Protein AF-A0A929D3B5-F1 (afdb_monomer_lite)

Secondary structure (DSSP, 8-state):
-HHHHHHHHHHHHHHHHS--BTTTBSHHHHHHHHHHHHHTTT--EEEEEEEEEEEEEEGGGTEEEEEEEEEEEEEETTEEE--SSSTT---GGG--GGG-EEEEEEE-

Sequence (108 aa):
MGNSKIQVDEIAERLRREPYLPLSNDCLIKSVRLVRKCRKSDIDAKVVLCLGLASAKMPLLARRVTIPVIHAWGEVEGERIEVSRPLGSQGMLGVVPVDIRPIVTIRL

pLDDT: mean 90.61, std 7.29, range [53.12, 97.88]

Foldseek 3Di:
DVVLVVVLVVLLVVLQPDDQDPPQNAQQVSQVVSQVVCVVVVWDKWKKWAFWWWFFQDPVVNDTDIDTDIHMFMQTPNDTRGRRHPQPDADHRRTGRVRTGGPDMDID

Radius of gyration: 14.36 Å; chains: 1; bounding box: 31×28×41 Å

Structure (mmCIF, N/CA/C/O backbone):
data_AF-A0A929D3B5-F1
#
_entry.id   AF-A0A929D3B5-F1
#
loop_
_atom_site.group_PDB
_atom_site.id
_atom_site.type_symbol
_atom_site.label_atom_id
_atom_site.label_alt_id
_atom_site.label_comp_id
_atom_site.label_asym_id
_atom_site.label_entity_id
_atom_site.label_seq_id
_atom_site.pdbx_PDB_ins_code
_atom_site.Cartn_x
_atom_site.Cartn_y
_atom_site.Cartn_z
_atom_site.occupancy
_atom_site.B_iso_or_equiv
_atom_site.auth_seq_id
_atom_site.auth_comp_id
_atom_site.auth_asym_id
_atom_site.auth_atom_id
_atom_site.pdbx_PDB_model_num
ATOM 1 N N . MET A 1 1 ? -15.025 16.025 11.475 1.00 53.12 1 MET A N 1
ATOM 2 C CA . MET A 1 1 ? -14.506 15.498 10.193 1.00 53.12 1 MET A CA 1
ATOM 3 C C . MET A 1 1 ? -13.115 16.030 9.819 1.00 53.12 1 MET A C 1
ATOM 5 O O . MET A 1 1 ? -12.373 15.290 9.204 1.00 53.12 1 MET A O 1
ATOM 9 N N . GLY A 1 2 ? -12.691 17.247 10.209 1.00 61.19 2 GLY A N 1
ATOM 10 C CA . GLY A 1 2 ? -11.335 17.740 9.877 1.00 61.19 2 GLY A CA 1
ATOM 11 C C . GLY A 1 2 ? -10.167 17.081 10.636 1.00 61.19 2 GLY A C 1
ATOM 12 O O . GLY A 1 2 ? -9.074 16.972 10.096 1.00 61.19 2 GLY A O 1
ATOM 13 N N . ASN A 1 3 ? -10.394 16.604 11.865 1.00 70.25 3 ASN A N 1
ATOM 14 C CA . ASN A 1 3 ? -9.323 16.080 12.723 1.00 70.25 3 ASN A CA 1
ATOM 15 C C . ASN A 1 3 ? -8.933 14.621 12.395 1.00 70.25 3 ASN A C 1
ATOM 17 O O . ASN A 1 3 ? -7.774 14.246 12.536 1.00 70.25 3 ASN A O 1
ATOM 21 N N . SER A 1 4 ? -9.887 13.807 11.919 1.00 77.25 4 SER A N 1
ATOM 22 C CA . SER A 1 4 ? -9.646 12.404 11.546 1.00 77.25 4 SER A CA 1
ATOM 23 C C . SER A 1 4 ? -8.760 12.296 10.307 1.00 77.25 4 SER A C 1
AT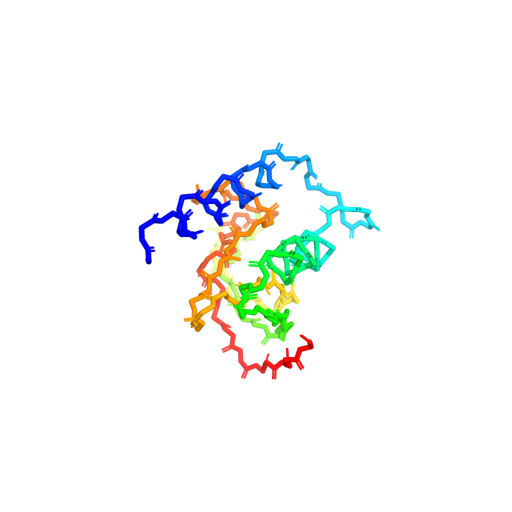OM 25 O O . SER A 1 4 ? -7.823 11.506 10.294 1.00 77.25 4 SER A O 1
ATOM 27 N N . LYS A 1 5 ? -8.987 13.141 9.294 1.00 83.06 5 LYS A N 1
ATOM 28 C CA . LYS A 1 5 ? -8.187 13.141 8.062 1.00 83.06 5 LYS A CA 1
ATOM 29 C C . LYS A 1 5 ? -6.718 13.491 8.310 1.00 83.06 5 LYS A C 1
ATOM 31 O O . LYS A 1 5 ? -5.842 12.767 7.852 1.00 83.06 5 LYS A O 1
ATOM 36 N N . ILE A 1 6 ? -6.454 14.538 9.099 1.00 84.75 6 ILE A N 1
ATOM 37 C CA . ILE A 1 6 ? -5.086 14.928 9.486 1.00 84.75 6 ILE A CA 1
ATOM 38 C C . ILE A 1 6 ? -4.388 13.761 10.192 1.00 84.75 6 ILE A C 1
ATOM 40 O O . ILE A 1 6 ? -3.265 13.400 9.848 1.00 84.75 6 ILE A O 1
ATOM 44 N N . GLN A 1 7 ? -5.089 13.107 11.120 1.00 90.75 7 GLN A N 1
ATOM 45 C CA . GLN A 1 7 ? -4.558 11.952 11.833 1.00 90.75 7 GLN A CA 1
ATOM 46 C C . GLN A 1 7 ? -4.248 10.768 10.898 1.00 90.75 7 GLN A C 1
ATOM 48 O O . GLN A 1 7 ? -3.195 10.138 11.031 1.00 90.75 7 GLN A O 1
ATOM 53 N N . VAL A 1 8 ? -5.135 10.450 9.948 1.00 94.06 8 VAL A N 1
ATOM 54 C CA . VAL A 1 8 ? -4.914 9.377 8.960 1.00 94.06 8 VAL A CA 1
ATOM 55 C C . VAL A 1 8 ? -3.703 9.691 8.085 1.00 94.06 8 VAL A C 1
ATOM 57 O O . VAL A 1 8 ? -2.847 8.819 7.908 1.00 94.06 8 VAL A O 1
ATOM 60 N N . ASP A 1 9 ? -3.589 10.926 7.597 1.00 94.00 9 ASP A N 1
ATOM 61 C CA . ASP A 1 9 ? -2.477 11.370 6.755 1.00 94.00 9 ASP A CA 1
ATOM 62 C C . ASP A 1 9 ? -1.137 11.296 7.497 1.00 94.00 9 ASP A C 1
ATOM 64 O O . ASP A 1 9 ? -0.155 10.791 6.946 1.00 94.00 9 ASP A O 1
ATOM 68 N N . GLU A 1 10 ? -1.091 11.699 8.768 1.00 94.75 10 GLU A N 1
ATOM 69 C CA . GLU A 1 10 ? 0.104 11.580 9.611 1.00 94.75 10 GLU A CA 1
ATOM 70 C C . GLU A 1 10 ? 0.519 10.120 9.833 1.00 94.75 10 GLU A C 1
ATOM 72 O O . GLU A 1 10 ? 1.703 9.768 9.723 1.00 94.75 10 GLU A O 1
ATOM 77 N N . ILE A 1 11 ? -0.446 9.241 10.129 1.00 94.88 11 ILE A N 1
ATOM 78 C CA . ILE A 1 11 ? -0.182 7.808 10.296 1.00 94.88 11 ILE A CA 1
ATOM 79 C C . ILE A 1 11 ? 0.342 7.217 8.985 1.00 94.88 11 ILE A C 1
ATOM 81 O O . ILE A 1 11 ? 1.329 6.468 9.002 1.00 94.88 11 ILE A O 1
ATOM 85 N N . ALA A 1 12 ? -0.311 7.538 7.869 1.00 95.81 12 ALA A N 1
ATOM 86 C CA . ALA A 1 12 ? 0.043 7.044 6.549 1.00 95.81 12 ALA A CA 1
ATOM 87 C C . ALA A 1 12 ? 1.446 7.507 6.154 1.00 95.81 12 ALA A C 1
ATOM 89 O O . ALA A 1 12 ? 2.288 6.684 5.795 1.00 95.81 12 ALA A O 1
ATOM 90 N N . GLU A 1 13 ? 1.735 8.797 6.295 1.00 95.88 13 GLU A N 1
ATOM 91 C CA . GLU A 1 13 ? 3.024 9.383 5.940 1.00 95.88 13 GLU A CA 1
ATOM 92 C C . GLU A 1 13 ? 4.167 8.809 6.782 1.00 95.88 13 GLU A C 1
ATOM 94 O O . GLU A 1 13 ? 5.223 8.453 6.249 1.00 95.88 13 GLU A O 1
ATOM 99 N N . ARG A 1 14 ? 3.938 8.605 8.084 1.00 95.44 14 ARG A N 1
ATOM 100 C CA . ARG A 1 14 ? 4.909 7.919 8.941 1.00 95.44 14 ARG A CA 1
ATOM 101 C C . ARG A 1 14 ? 5.212 6.510 8.431 1.00 95.44 14 ARG A C 1
ATOM 103 O O . ARG A 1 14 ? 6.382 6.147 8.361 1.00 95.44 14 ARG A O 1
ATOM 110 N N . LEU A 1 15 ? 4.193 5.732 8.055 1.00 95.69 15 LEU A N 1
ATOM 111 C CA . LEU A 1 15 ? 4.368 4.369 7.529 1.00 95.69 15 LEU A CA 1
ATOM 112 C C . LEU A 1 15 ? 5.071 4.348 6.160 1.00 95.69 15 LEU A C 1
ATOM 114 O O . LEU A 1 15 ? 5.887 3.456 5.906 1.00 95.69 15 LEU A O 1
ATOM 118 N N . ARG A 1 16 ? 4.813 5.335 5.293 1.00 95.06 16 ARG A N 1
ATOM 119 C CA . ARG A 1 16 ? 5.474 5.457 3.980 1.00 95.06 16 ARG A CA 1
ATOM 120 C C . ARG A 1 16 ? 6.981 5.639 4.095 1.00 95.06 16 ARG A C 1
ATOM 122 O O . ARG A 1 16 ? 7.713 5.075 3.286 1.00 95.06 16 ARG A O 1
ATOM 129 N N . ARG A 1 17 ? 7.434 6.406 5.091 1.00 94.62 17 ARG A N 1
ATOM 130 C CA . ARG A 1 17 ? 8.860 6.689 5.334 1.00 94.62 17 ARG A CA 1
ATOM 131 C C . ARG A 1 17 ? 9.626 5.504 5.905 1.00 94.62 17 ARG A C 1
ATOM 133 O O . ARG A 1 17 ? 10.851 5.480 5.834 1.00 94.62 17 ARG A O 1
ATOM 140 N N . GLU A 1 18 ? 8.932 4.522 6.471 1.00 93.44 18 GLU A N 1
ATOM 141 C CA . GLU A 1 18 ? 9.593 3.318 6.957 1.00 93.44 18 GLU A CA 1
ATOM 142 C C . GLU A 1 18 ? 10.178 2.503 5.785 1.00 93.44 18 GLU A C 1
ATOM 144 O O . GLU A 1 18 ? 9.552 2.426 4.721 1.00 93.44 18 GLU A O 1
ATOM 149 N N . PRO A 1 19 ? 11.329 1.830 5.958 1.00 89.75 19 PRO A N 1
ATOM 150 C CA . PRO A 1 19 ? 11.922 1.004 4.911 1.00 89.75 19 PRO A CA 1
ATOM 151 C C . PRO A 1 19 ? 10.956 -0.070 4.407 1.00 89.75 19 PRO A C 1
ATOM 153 O O . PRO A 1 19 ? 10.260 -0.704 5.200 1.00 89.75 19 PRO A O 1
ATOM 156 N N . TYR A 1 20 ? 10.924 -0.292 3.094 1.00 86.50 20 TYR A N 1
ATOM 157 C CA . TYR A 1 20 ? 10.162 -1.393 2.511 1.00 86.50 20 TYR A CA 1
ATOM 158 C C . TYR A 1 20 ? 10.988 -2.679 2.573 1.00 86.50 20 TYR A C 1
ATOM 160 O O . TYR A 1 20 ? 12.009 -2.782 1.891 1.00 86.50 20 TYR A O 1
ATOM 168 N N . LEU A 1 21 ? 10.533 -3.658 3.355 1.00 85.94 21 LEU A N 1
ATOM 169 C CA . LEU A 1 21 ? 11.196 -4.953 3.518 1.00 85.94 21 LEU A CA 1
ATOM 170 C C . LEU A 1 21 ? 10.226 -6.069 3.104 1.00 85.94 21 LEU A C 1
ATOM 172 O O . LEU A 1 21 ? 9.201 -6.213 3.768 1.00 85.94 21 LEU A O 1
ATOM 176 N N . PRO A 1 22 ? 10.521 -6.871 2.059 1.00 79.06 22 PRO A N 1
ATOM 177 C CA . PRO A 1 22 ? 9.566 -7.825 1.482 1.00 79.06 22 PRO A CA 1
ATOM 178 C C . PRO A 1 22 ? 8.949 -8.849 2.444 1.00 79.06 22 PRO A C 1
ATOM 180 O O . PRO A 1 22 ? 7.905 -9.392 2.125 1.00 79.06 22 PRO A O 1
ATOM 183 N N . LEU A 1 23 ? 9.589 -9.132 3.584 1.00 79.44 23 LEU A N 1
ATOM 184 C CA . LEU A 1 23 ? 9.143 -10.159 4.535 1.00 79.44 23 LEU A CA 1
ATOM 185 C C . LEU A 1 23 ? 8.706 -9.609 5.899 1.00 79.44 23 LEU A C 1
ATOM 187 O O . LEU A 1 23 ? 8.122 -10.338 6.693 1.00 79.44 23 LEU A O 1
ATOM 191 N N . SER A 1 24 ? 9.018 -8.350 6.210 1.00 83.69 24 SER A N 1
ATOM 192 C CA . SER A 1 24 ? 8.827 -7.795 7.559 1.00 83.69 24 SER A CA 1
ATOM 193 C C . SER A 1 24 ? 8.221 -6.394 7.583 1.00 83.69 24 SER A C 1
ATOM 195 O O . SER A 1 24 ? 7.760 -5.950 8.634 1.00 83.69 24 SER A O 1
ATOM 197 N N . ASN A 1 25 ? 8.189 -5.692 6.447 1.00 88.44 25 ASN A N 1
ATOM 198 C CA . ASN A 1 25 ? 7.593 -4.364 6.332 1.00 88.44 25 ASN A CA 1
ATOM 199 C C . ASN A 1 25 ? 7.161 -4.079 4.885 1.00 88.44 25 ASN A C 1
ATOM 201 O O . ASN A 1 25 ? 7.620 -3.124 4.249 1.00 88.44 25 ASN A O 1
ATOM 205 N N . ASP A 1 26 ? 6.328 -4.965 4.350 1.00 91.06 26 ASP A N 1
ATOM 206 C CA . ASP A 1 26 ? 5.809 -4.899 2.988 1.00 91.06 26 ASP A CA 1
ATOM 207 C C . ASP A 1 26 ? 4.493 -4.098 2.901 1.00 91.06 26 ASP A C 1
ATOM 209 O O . ASP A 1 26 ? 4.055 -3.449 3.859 1.00 91.06 26 ASP A O 1
ATOM 213 N N . CYS A 1 27 ? 3.855 -4.117 1.727 1.00 92.88 27 CYS A N 1
ATOM 214 C CA . CYS A 1 27 ? 2.581 -3.435 1.501 1.00 92.88 27 CYS A CA 1
ATOM 215 C C . CYS A 1 27 ? 1.445 -3.956 2.401 1.00 92.88 27 CYS A C 1
ATOM 217 O O . CYS A 1 27 ? 0.643 -3.153 2.884 1.00 92.88 27 CYS A O 1
ATOM 219 N N . LEU A 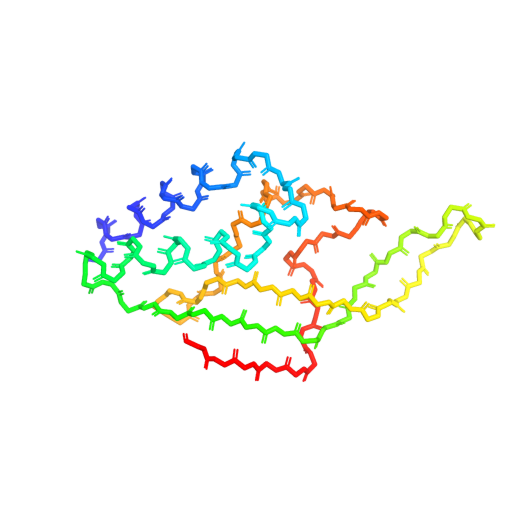1 28 ? 1.396 -5.259 2.689 1.00 95.00 28 LEU A N 1
ATOM 220 C CA . LEU A 1 28 ? 0.353 -5.871 3.510 1.00 95.00 28 LEU A CA 1
ATOM 221 C C . LEU A 1 28 ? 0.540 -5.523 4.985 1.00 95.00 28 LEU A C 1
ATOM 223 O O . LEU A 1 28 ? -0.381 -5.007 5.619 1.00 95.00 28 LEU A O 1
ATOM 227 N N . ILE A 1 29 ? 1.740 -5.741 5.522 1.00 95.69 29 ILE A N 1
ATOM 228 C CA . ILE A 1 29 ? 2.072 -5.477 6.926 1.00 95.69 29 ILE A CA 1
ATOM 229 C C . ILE A 1 29 ? 1.835 -4.003 7.256 1.00 95.69 29 ILE A C 1
ATOM 231 O O . ILE A 1 29 ? 1.210 -3.681 8.274 1.00 95.69 29 ILE A O 1
ATOM 235 N N . LYS A 1 30 ? 2.285 -3.090 6.389 1.00 96.81 30 LYS A N 1
ATOM 236 C CA . LYS A 1 30 ? 2.057 -1.655 6.588 1.00 96.81 30 LYS A CA 1
ATOM 237 C C . LYS A 1 30 ? 0.572 -1.292 6.521 1.00 96.81 30 LYS A C 1
ATOM 239 O O . LYS A 1 30 ? 0.117 -0.514 7.358 1.00 96.81 30 LYS A O 1
ATOM 244 N N . SER A 1 31 ? -0.196 -1.889 5.611 1.00 96.88 31 SER A N 1
ATOM 245 C CA . SER A 1 31 ? -1.648 -1.662 5.513 1.00 96.88 31 SER A CA 1
ATOM 246 C C . SER A 1 31 ? -2.396 -2.162 6.748 1.00 96.88 31 SER A C 1
ATOM 248 O O . SER A 1 31 ? -3.230 -1.446 7.300 1.00 96.88 31 SER A O 1
ATOM 250 N N . VAL A 1 32 ? -2.031 -3.337 7.269 1.00 97.50 32 VAL A N 1
ATOM 251 C CA . VAL A 1 32 ? -2.558 -3.854 8.542 1.00 97.50 32 VAL A CA 1
ATOM 252 C C . VAL A 1 32 ? -2.242 -2.893 9.691 1.00 97.50 32 VAL A C 1
ATOM 254 O O . VAL A 1 32 ? -3.097 -2.638 10.540 1.00 97.50 32 VAL A O 1
ATOM 257 N N . ARG A 1 33 ? -1.030 -2.323 9.733 1.00 97.25 33 ARG A N 1
ATOM 258 C CA . ARG A 1 33 ? -0.642 -1.342 10.761 1.00 97.25 33 ARG A CA 1
ATOM 259 C C . ARG A 1 33 ? -1.413 -0.029 10.644 1.00 97.25 33 ARG A C 1
ATOM 261 O O . ARG A 1 33 ? -1.766 0.518 11.688 1.00 97.25 33 ARG A O 1
ATOM 268 N N . LEU A 1 34 ? -1.682 0.456 9.430 1.00 97.56 34 LEU A N 1
ATOM 269 C CA . LEU A 1 34 ? -2.549 1.615 9.200 1.00 97.56 34 LEU A CA 1
ATOM 270 C C . LEU A 1 34 ? -3.950 1.337 9.755 1.00 97.56 34 LEU A C 1
ATOM 272 O O . LEU A 1 34 ? -4.389 2.027 10.670 1.00 97.56 34 LEU A O 1
ATOM 276 N N . VAL A 1 35 ? -4.596 0.267 9.284 1.00 97.50 35 VAL A N 1
ATOM 277 C CA . VAL A 1 35 ? -5.971 -0.095 9.666 1.00 97.50 35 VAL A CA 1
ATOM 278 C C . VAL A 1 35 ? -6.099 -0.301 11.174 1.00 97.50 35 VAL A C 1
ATOM 280 O O . VAL A 1 35 ? -7.031 0.210 11.788 1.00 97.50 35 VAL A O 1
ATOM 283 N N . ARG A 1 36 ? -5.135 -0.977 11.812 1.00 97.25 36 ARG A N 1
ATOM 284 C CA . ARG A 1 36 ? -5.122 -1.143 13.276 1.00 97.25 36 ARG A CA 1
ATOM 285 C C . ARG A 1 36 ? -5.034 0.186 14.024 1.00 97.25 36 ARG A C 1
ATOM 287 O O . ARG A 1 36 ? -5.612 0.294 15.099 1.00 97.25 36 ARG A O 1
ATOM 294 N N . LYS A 1 37 ? -4.289 1.169 13.513 1.00 96.62 37 LYS A N 1
ATOM 295 C CA . LYS A 1 37 ? -4.190 2.494 14.142 1.00 96.62 37 LYS A CA 1
ATOM 296 C C . LYS A 1 37 ? -5.465 3.310 13.925 1.00 96.62 37 LYS A C 1
ATOM 298 O O . LYS A 1 37 ? -5.946 3.882 14.890 1.00 96.62 37 LYS A O 1
ATOM 303 N N . CYS A 1 38 ? -6.042 3.284 12.723 1.00 95.75 38 CYS A N 1
ATOM 304 C CA . CYS A 1 38 ? -7.319 3.939 12.421 1.00 95.75 38 CYS A CA 1
ATOM 305 C C . CYS A 1 38 ? -8.466 3.373 13.272 1.00 95.75 38 CYS A C 1
ATOM 307 O O . CYS A 1 38 ? -9.143 4.129 13.963 1.00 95.75 38 CYS A O 1
ATOM 309 N N . ARG A 1 39 ? -8.611 2.041 13.337 1.00 95.00 39 ARG A N 1
ATOM 310 C CA . ARG A 1 39 ? -9.648 1.382 14.154 1.00 95.00 39 ARG A CA 1
ATOM 311 C C . ARG A 1 39 ? -9.509 1.670 15.653 1.00 95.00 39 ARG A C 1
ATOM 313 O O . ARG A 1 39 ? -10.508 1.734 16.354 1.00 95.00 39 ARG A O 1
ATOM 320 N N . LYS A 1 40 ? -8.286 1.874 16.165 1.00 95.62 40 LYS A N 1
ATOM 321 C CA . LYS A 1 40 ? -8.061 2.302 17.564 1.00 95.62 40 LYS A CA 1
ATOM 322 C C . LYS A 1 40 ? -8.577 3.712 17.857 1.00 95.62 40 LYS A C 1
ATOM 324 O O . LYS A 1 40 ? -8.742 4.054 19.022 1.00 95.62 40 LYS A O 1
ATOM 329 N N . SER A 1 41 ? -8.789 4.513 16.821 1.00 92.12 41 SER A N 1
ATOM 330 C CA . SER A 1 41 ? -9.349 5.860 16.891 1.00 92.12 41 SER A CA 1
ATOM 331 C C . SER A 1 41 ? -10.793 5.908 16.384 1.00 92.12 41 SER A C 1
ATOM 333 O O . SER A 1 41 ? -11.266 6.987 16.051 1.00 92.12 41 SER A O 1
ATOM 335 N N . ASP A 1 42 ? -11.472 4.754 16.328 1.00 93.31 42 ASP A N 1
ATOM 336 C CA . ASP A 1 42 ? -12.865 4.609 15.876 1.00 93.31 42 ASP A CA 1
ATOM 337 C C . ASP A 1 42 ? -13.109 5.073 14.425 1.00 93.31 42 ASP A C 1
ATOM 339 O O . ASP A 1 42 ? -14.199 5.492 14.051 1.00 93.31 42 ASP A O 1
ATOM 343 N N . ILE A 1 43 ? -12.071 5.005 13.584 1.00 94.50 43 ILE A N 1
ATOM 344 C CA . ILE A 1 43 ? -12.155 5.321 12.154 1.00 94.50 43 ILE A CA 1
ATOM 345 C C . ILE A 1 43 ? -12.412 4.025 11.381 1.00 94.50 43 ILE A C 1
ATOM 347 O O . ILE A 1 43 ? -11.641 3.063 11.515 1.00 94.50 43 ILE A O 1
ATOM 351 N N . ASP A 1 44 ? -13.457 4.011 10.546 1.00 94.94 44 ASP A N 1
ATOM 352 C CA . ASP A 1 44 ? -13.752 2.873 9.673 1.00 94.94 44 ASP A CA 1
ATOM 353 C C . ASP A 1 44 ? -12.588 2.627 8.711 1.00 94.94 44 ASP A C 1
ATOM 355 O O . ASP A 1 44 ? -12.174 3.501 7.945 1.00 94.94 44 ASP A O 1
ATOM 359 N N . ALA A 1 45 ? -12.029 1.424 8.781 1.00 97.19 45 ALA A N 1
ATOM 360 C CA . ALA A 1 45 ? -10.878 1.045 7.989 1.00 97.19 45 ALA A CA 1
ATOM 361 C C . ALA A 1 45 ? -10.833 -0.467 7.767 1.00 97.19 45 ALA A C 1
ATOM 363 O O . ALA A 1 45 ? -11.158 -1.252 8.663 1.00 97.19 45 ALA A O 1
ATOM 364 N N . LYS A 1 46 ? -10.357 -0.901 6.602 1.00 97.50 46 LYS A N 1
ATOM 365 C CA . LYS A 1 46 ? -10.171 -2.317 6.242 1.00 97.50 46 LYS A CA 1
ATOM 366 C C . LYS A 1 46 ? -8.951 -2.504 5.361 1.00 97.50 46 LYS A C 1
ATOM 368 O O . LYS A 1 46 ? -8.525 -1.579 4.670 1.00 97.50 46 LYS A O 1
ATOM 373 N N . VAL A 1 47 ? -8.360 -3.690 5.404 1.00 97.88 47 VAL A N 1
ATOM 374 C CA . VAL A 1 47 ? -7.239 -4.002 4.515 1.00 97.88 47 VAL A CA 1
ATOM 375 C C . VAL A 1 47 ? -7.816 -4.537 3.216 1.00 97.88 47 VAL A C 1
ATOM 377 O O . VAL A 1 47 ? -8.729 -5.358 3.227 1.00 97.88 47 VAL A O 1
ATOM 380 N N . VAL A 1 48 ? -7.282 -4.091 2.087 1.00 97.50 48 VAL A N 1
ATOM 381 C CA . VAL A 1 48 ? -7.610 -4.667 0.787 1.00 97.50 48 VAL A CA 1
ATOM 382 C C . VAL A 1 48 ? -6.363 -5.321 0.229 1.00 97.50 48 VAL A C 1
ATOM 384 O O . VAL A 1 48 ? -5.342 -4.660 0.051 1.00 97.50 48 VAL A O 1
ATOM 387 N N . LEU A 1 49 ? -6.454 -6.620 -0.041 1.00 96.19 49 LEU A N 1
ATOM 388 C CA . LEU A 1 49 ? -5.443 -7.391 -0.755 1.00 96.19 49 LEU A CA 1
ATOM 389 C C . LEU A 1 49 ? -5.913 -7.585 -2.195 1.00 96.19 49 LEU A C 1
ATOM 391 O O . LEU A 1 49 ? -7.077 -7.918 -2.424 1.00 96.19 49 LEU A O 1
ATOM 395 N N . CYS A 1 50 ? -5.029 -7.402 -3.170 1.00 95.12 50 CYS A N 1
ATOM 396 C CA . CYS A 1 50 ? -5.354 -7.609 -4.570 1.00 95.12 50 CYS A CA 1
ATOM 397 C C . CYS A 1 50 ? -4.310 -8.435 -5.318 1.00 95.12 50 CYS A C 1
ATOM 399 O O . CYS A 1 50 ? -3.110 -8.384 -5.036 1.00 95.12 50 CYS A O 1
ATOM 401 N N . LEU A 1 51 ? -4.805 -9.148 -6.329 1.00 94.50 51 LEU A N 1
ATOM 402 C CA . LEU A 1 51 ? -4.022 -9.517 -7.498 1.00 94.50 51 LEU A CA 1
ATOM 403 C C . LEU A 1 51 ? -4.334 -8.478 -8.579 1.00 94.50 51 LEU A C 1
ATOM 405 O O . LEU A 1 51 ? -5.487 -8.321 -8.999 1.00 94.50 51 LEU A O 1
ATOM 409 N N . GLY A 1 52 ? -3.319 -7.721 -8.976 1.00 93.25 52 GLY A N 1
ATOM 410 C CA . GLY A 1 52 ? -3.440 -6.593 -9.889 1.00 93.25 52 GLY A CA 1
ATOM 411 C C . GLY A 1 52 ? -2.467 -6.671 -11.054 1.00 93.25 52 GLY A C 1
ATOM 412 O O . GLY A 1 52 ? -1.633 -7.570 -11.136 1.00 93.25 52 GLY A O 1
ATOM 413 N N . LEU A 1 53 ? -2.574 -5.700 -11.953 1.00 93.62 53 LEU A N 1
ATOM 414 C CA . LEU A 1 53 ? -1.650 -5.501 -13.060 1.00 93.62 53 LEU A CA 1
ATOM 415 C C . LEU A 1 53 ? -0.874 -4.201 -12.860 1.00 93.62 53 LEU A C 1
ATOM 417 O O . LEU A 1 53 ? -1.452 -3.175 -12.491 1.00 93.62 53 LEU A O 1
ATOM 421 N N . ALA A 1 54 ? 0.426 -4.241 -13.140 1.00 92.31 54 ALA A N 1
ATOM 422 C CA . ALA A 1 54 ? 1.308 -3.087 -13.044 1.00 92.31 54 ALA A CA 1
ATOM 423 C C . ALA A 1 54 ? 2.219 -2.971 -14.266 1.00 92.31 54 ALA A C 1
AT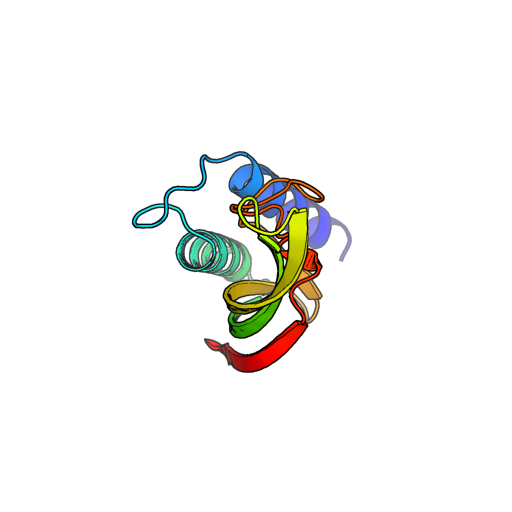OM 425 O O . ALA A 1 54 ? 2.706 -3.974 -14.789 1.00 92.31 54 ALA A O 1
ATOM 426 N N . SER A 1 55 ? 2.496 -1.736 -14.687 1.00 90.75 55 SER A N 1
ATOM 427 C CA . SER A 1 55 ? 3.533 -1.456 -15.682 1.00 90.75 55 SER A CA 1
ATOM 428 C C . SER A 1 55 ? 4.913 -1.576 -15.030 1.00 90.75 55 SER A C 1
ATOM 430 O O . SER A 1 55 ? 5.286 -0.729 -14.218 1.00 90.75 55 SER A O 1
ATOM 432 N N . ALA A 1 56 ? 5.699 -2.563 -15.447 1.00 90.75 56 ALA A N 1
ATOM 433 C CA . ALA A 1 56 ? 7.071 -2.780 -15.004 1.00 90.75 56 ALA A CA 1
ATOM 434 C C . ALA A 1 56 ? 8.071 -2.527 -16.143 1.00 90.75 56 ALA A C 1
ATOM 436 O O . ALA A 1 56 ? 7.825 -2.860 -17.303 1.00 90.75 56 ALA A O 1
ATOM 437 N N . LYS A 1 57 ? 9.222 -1.940 -15.816 1.00 89.44 57 LYS A N 1
ATOM 438 C CA . LYS A 1 57 ? 10.380 -1.798 -16.703 1.00 89.44 57 LYS A CA 1
ATOM 439 C C . LYS A 1 57 ? 11.143 -3.120 -16.727 1.00 89.44 57 LYS A C 1
ATOM 441 O O . LYS A 1 57 ? 11.661 -3.542 -15.696 1.00 89.44 57 LYS A O 1
ATOM 446 N N . MET A 1 58 ? 11.254 -3.735 -17.901 1.00 85.50 58 MET A N 1
ATOM 447 C CA . MET A 1 58 ? 12.087 -4.919 -18.116 1.00 85.50 58 MET A CA 1
ATOM 448 C C . MET A 1 58 ? 13.470 -4.484 -18.604 1.00 85.50 58 MET A C 1
ATOM 450 O O . MET A 1 58 ? 13.592 -4.103 -19.771 1.00 85.50 58 MET A O 1
ATOM 454 N N . PRO A 1 59 ? 14.516 -4.535 -17.756 1.00 78.19 59 PRO A N 1
ATOM 455 C CA . PRO A 1 59 ? 15.845 -4.056 -18.134 1.00 78.19 59 PRO A CA 1
ATOM 456 C C . PRO A 1 59 ? 16.434 -4.839 -19.314 1.00 78.19 59 PRO A C 1
ATOM 458 O O . PRO A 1 59 ? 17.059 -4.241 -20.178 1.00 78.19 59 PRO A O 1
ATOM 461 N N . LEU A 1 60 ? 16.143 -6.142 -19.417 1.00 81.94 60 LEU A N 1
ATOM 462 C CA . LEU A 1 60 ? 16.600 -6.999 -20.521 1.00 81.94 60 LEU A CA 1
ATOM 463 C C . LEU A 1 60 ? 15.991 -6.640 -21.886 1.00 81.94 60 LEU A C 1
ATOM 465 O O . LEU A 1 60 ? 16.573 -6.955 -22.915 1.00 81.94 60 LEU A O 1
ATOM 469 N N . LEU A 1 61 ? 14.816 -6.006 -21.906 1.00 78.19 61 LEU A N 1
ATOM 470 C CA . LEU A 1 61 ? 14.061 -5.722 -23.133 1.00 78.19 61 LEU A CA 1
ATOM 471 C C . LEU A 1 61 ? 13.976 -4.224 -23.446 1.00 78.19 61 LEU A C 1
ATOM 473 O O . LEU A 1 61 ? 13.345 -3.858 -24.434 1.00 78.19 61 LEU A O 1
ATOM 477 N N . ALA A 1 62 ? 14.535 -3.360 -22.585 1.00 82.38 62 ALA A N 1
ATOM 478 C CA . ALA A 1 62 ? 14.393 -1.900 -22.632 1.00 82.38 62 ALA A CA 1
ATOM 479 C C . ALA A 1 62 ? 12.939 -1.416 -22.855 1.00 82.38 62 ALA A C 1
ATOM 481 O O . ALA A 1 62 ? 12.694 -0.348 -23.414 1.00 82.38 62 ALA A O 1
ATOM 482 N N . ARG A 1 63 ? 11.950 -2.210 -22.422 1.00 87.56 63 ARG A N 1
ATOM 483 C CA . ARG A 1 63 ? 10.515 -1.990 -22.658 1.00 87.56 63 ARG A CA 1
ATOM 484 C C . ARG A 1 63 ? 9.737 -2.041 -21.352 1.00 87.56 63 ARG A C 1
ATOM 486 O O . ARG A 1 63 ? 10.157 -2.667 -20.377 1.00 87.56 63 ARG A O 1
ATOM 493 N N . ARG A 1 64 ? 8.578 -1.380 -21.346 1.00 89.31 64 ARG A N 1
ATOM 494 C CA . ARG A 1 64 ? 7.572 -1.550 -20.295 1.00 89.31 64 ARG A CA 1
ATOM 495 C C . ARG A 1 64 ? 6.652 -2.701 -20.672 1.00 89.31 64 ARG A C 1
ATOM 497 O O . ARG A 1 64 ? 6.179 -2.757 -21.803 1.00 89.31 64 ARG A O 1
ATOM 504 N N . VAL A 1 65 ? 6.406 -3.595 -19.728 1.00 91.31 65 VAL A N 1
ATOM 505 C CA . VAL A 1 65 ? 5.453 -4.698 -19.872 1.00 91.31 65 VAL A CA 1
ATOM 506 C C . VAL A 1 65 ? 4.495 -4.679 -18.692 1.00 91.31 65 VAL A C 1
ATOM 508 O O . VAL A 1 65 ? 4.852 -4.248 -17.593 1.00 91.31 65 VAL A O 1
ATOM 511 N N . THR A 1 66 ? 3.275 -5.141 -18.921 1.00 92.31 66 THR A N 1
ATOM 512 C CA . THR A 1 66 ? 2.285 -5.294 -17.859 1.00 92.31 66 THR A CA 1
ATOM 513 C C . THR A 1 66 ? 2.471 -6.658 -17.2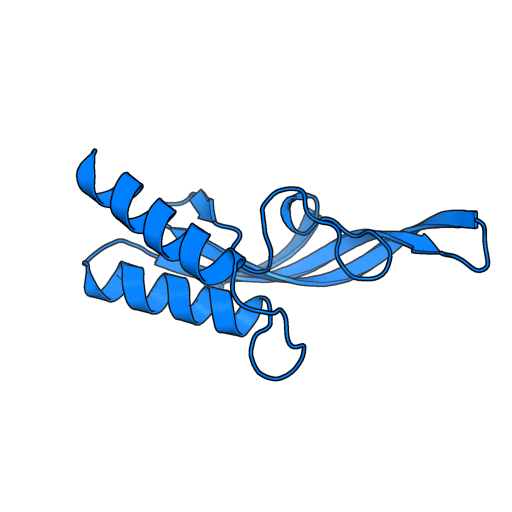11 1.00 92.31 66 THR A C 1
ATOM 515 O O . THR A 1 66 ? 2.384 -7.675 -17.896 1.00 92.31 66 THR A O 1
ATOM 518 N N . ILE A 1 67 ? 2.729 -6.680 -15.905 1.00 90.81 67 ILE A N 1
ATOM 519 C CA . ILE A 1 67 ? 2.918 -7.912 -15.130 1.00 90.81 67 ILE A CA 1
ATOM 520 C C . ILE A 1 67 ? 1.854 -8.043 -14.040 1.00 90.81 67 ILE A C 1
ATOM 522 O O . ILE A 1 67 ? 1.383 -7.021 -13.527 1.00 90.81 67 ILE A O 1
ATOM 526 N N . PRO A 1 68 ? 1.486 -9.277 -13.658 1.00 92.62 68 PRO A N 1
ATOM 527 C CA . PRO A 1 68 ? 0.704 -9.503 -12.456 1.00 92.62 68 PRO A CA 1
ATOM 528 C C . PRO A 1 68 ? 1.527 -9.165 -11.209 1.00 92.62 68 PRO A C 1
ATOM 530 O O . PRO A 1 68 ? 2.715 -9.479 -11.129 1.00 92.62 68 PRO A O 1
ATOM 533 N N . VAL A 1 69 ? 0.884 -8.537 -10.228 1.00 91.94 69 VAL A N 1
ATOM 534 C CA . VAL A 1 69 ? 1.476 -8.198 -8.930 1.00 91.94 69 VAL A CA 1
ATOM 535 C C . VAL A 1 69 ? 0.490 -8.482 -7.806 1.00 91.94 69 VAL A C 1
ATOM 537 O O . VAL A 1 69 ? -0.714 -8.279 -7.957 1.00 91.94 69 VAL A O 1
ATOM 540 N N . ILE A 1 70 ? 1.011 -8.923 -6.665 1.00 92.62 70 ILE A N 1
ATOM 541 C CA . ILE A 1 70 ? 0.259 -8.959 -5.411 1.00 92.62 70 ILE A CA 1
ATOM 542 C C . ILE A 1 70 ? 0.504 -7.630 -4.706 1.00 92.62 70 ILE A C 1
ATOM 544 O O . ILE A 1 70 ? 1.654 -7.207 -4.567 1.00 92.62 70 ILE A O 1
ATOM 548 N N . HIS A 1 71 ? -0.566 -6.966 -4.282 1.00 94.38 71 HIS A N 1
ATOM 549 C CA . HIS A 1 71 ? -0.472 -5.678 -3.602 1.00 94.38 71 HIS A CA 1
ATOM 550 C C . HIS A 1 71 ? -1.551 -5.529 -2.538 1.00 94.38 71 HIS A C 1
ATOM 552 O O . HIS A 1 71 ? -2.619 -6.125 -2.644 1.00 94.38 71 HIS A O 1
ATOM 558 N N . ALA A 1 72 ? -1.281 -4.718 -1.520 1.00 95.94 72 ALA A N 1
ATOM 559 C CA . ALA A 1 72 ? -2.240 -4.417 -0.471 1.00 95.94 72 ALA A CA 1
ATOM 560 C C . ALA A 1 72 ? -2.215 -2.937 -0.083 1.00 95.94 72 ALA A C 1
ATOM 562 O O . ALA A 1 72 ? -1.154 -2.307 -0.072 1.00 95.94 72 ALA A O 1
ATOM 563 N N . TRP A 1 73 ? -3.385 -2.410 0.271 1.00 97.00 73 TRP A N 1
ATOM 564 C CA . TRP A 1 73 ? -3.566 -1.057 0.804 1.00 97.00 73 TRP A CA 1
ATOM 565 C C . TRP A 1 73 ? -4.568 -1.055 1.965 1.00 97.00 73 TRP A C 1
ATOM 567 O O . TRP A 1 73 ? -5.276 -2.039 2.197 1.00 97.00 73 TRP A O 1
ATOM 577 N N . GLY A 1 74 ? -4.631 0.051 2.709 1.00 97.44 74 GLY A N 1
ATOM 578 C CA . GLY A 1 74 ? -5.723 0.294 3.651 1.00 97.44 74 GLY A CA 1
ATOM 579 C C . GLY A 1 74 ? -6.815 1.114 2.979 1.00 97.44 74 GLY A C 1
ATOM 580 O O . GLY A 1 74 ? -6.516 2.142 2.381 1.00 97.44 74 GLY A O 1
ATOM 581 N N . GLU A 1 75 ? -8.062 0.673 3.051 1.00 97.31 75 GLU A N 1
ATOM 582 C CA . GLU A 1 75 ? -9.217 1.506 2.721 1.00 97.31 75 GLU A CA 1
ATOM 583 C C . GLU A 1 75 ? -9.714 2.142 4.019 1.00 97.31 75 GLU A C 1
ATOM 585 O O . GLU A 1 75 ? -10.022 1.410 4.959 1.00 97.31 75 GLU A O 1
ATOM 590 N N . VAL A 1 76 ? -9.731 3.470 4.096 1.00 96.56 76 VAL A N 1
ATOM 591 C CA . VAL A 1 76 ? -10.133 4.240 5.283 1.00 96.56 76 VAL A CA 1
ATOM 592 C C . VAL A 1 76 ? -11.269 5.161 4.867 1.00 96.56 76 VAL A C 1
ATOM 594 O O . VAL A 1 76 ? -11.108 5.905 3.905 1.00 96.56 76 VAL A O 1
ATOM 597 N N . GLU A 1 77 ? -12.423 5.063 5.527 1.00 94.81 77 GLU A N 1
ATOM 598 C CA . GLU A 1 77 ? -13.642 5.814 5.166 1.00 94.81 77 GLU A CA 1
ATOM 599 C C . GLU A 1 77 ? -14.016 5.689 3.667 1.00 94.81 77 GLU A C 1
ATOM 601 O O . GLU A 1 77 ? -14.529 6.615 3.046 1.00 94.81 77 GLU A O 1
ATOM 606 N N . GLY A 1 78 ? -13.740 4.527 3.059 1.00 93.06 78 GLY A N 1
ATOM 607 C CA . GLY A 1 78 ? -13.984 4.259 1.635 1.00 93.06 78 GLY A CA 1
ATOM 608 C C . GLY A 1 78 ? -12.872 4.714 0.678 1.00 93.06 78 GLY A C 1
ATOM 609 O O . GLY A 1 78 ? -12.926 4.390 -0.509 1.00 93.06 78 GLY A O 1
ATOM 610 N N . GLU A 1 79 ? -11.837 5.404 1.165 1.00 94.62 79 GLU A N 1
ATOM 611 C CA . GLU A 1 79 ? -10.719 5.887 0.349 1.00 94.62 79 GLU A CA 1
ATOM 612 C C . GLU A 1 79 ? -9.506 4.949 0.398 1.00 94.62 79 GLU A C 1
ATOM 614 O O . GLU A 1 79 ? -9.112 4.451 1.452 1.00 94.62 79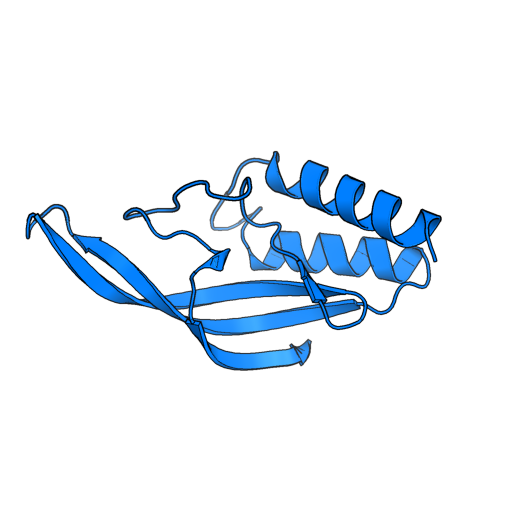 GLU A O 1
ATOM 619 N N . ARG A 1 80 ? -8.858 4.729 -0.754 1.00 94.62 80 ARG A N 1
ATOM 620 C CA . ARG A 1 80 ? -7.605 3.963 -0.849 1.00 94.62 80 ARG A CA 1
ATOM 621 C C . ARG A 1 80 ? -6.436 4.780 -0.304 1.00 94.62 80 ARG A C 1
ATOM 623 O O . ARG A 1 80 ? -6.020 5.759 -0.916 1.00 94.62 80 ARG A O 1
ATOM 630 N N . ILE A 1 81 ? -5.827 4.295 0.772 1.00 96.12 81 ILE A N 1
ATOM 631 C CA . ILE A 1 81 ? -4.643 4.886 1.390 1.00 96.12 81 ILE A CA 1
ATOM 632 C C . ILE A 1 81 ? -3.423 3.992 1.149 1.00 96.12 81 ILE A C 1
ATOM 634 O O . ILE A 1 81 ? -3.266 2.912 1.725 1.00 96.12 81 ILE A O 1
ATOM 638 N N . GLU A 1 82 ? -2.520 4.476 0.296 1.00 95.19 82 GLU A N 1
ATOM 639 C CA . GLU A 1 82 ? -1.235 3.831 0.037 1.00 95.19 82 GLU A CA 1
ATOM 640 C C . GLU A 1 82 ? -0.202 4.182 1.101 1.00 95.19 82 GLU A C 1
ATOM 642 O O . GLU A 1 82 ? 0.101 5.356 1.324 1.00 95.19 82 GLU A O 1
ATOM 647 N N . VAL A 1 83 ? 0.375 3.152 1.724 1.00 95.75 83 VAL A N 1
ATOM 648 C CA . VAL A 1 83 ? 1.395 3.290 2.781 1.00 95.75 83 VAL A CA 1
ATOM 649 C C . VAL A 1 83 ? 2.653 2.466 2.534 1.00 95.75 83 VAL A C 1
ATOM 651 O O . VAL A 1 83 ? 3.597 2.527 3.318 1.00 95.75 83 VAL A O 1
ATOM 654 N N . SER A 1 84 ? 2.686 1.693 1.447 1.00 91.69 84 SER A N 1
ATOM 655 C CA . SER A 1 84 ? 3.812 0.819 1.113 1.00 91.69 84 SER A CA 1
ATOM 656 C C . SER A 1 84 ? 5.129 1.601 1.009 1.00 91.69 84 SER A C 1
ATOM 658 O O . SER A 1 84 ? 6.138 1.212 1.605 1.00 91.69 84 SER A O 1
ATOM 660 N N . ARG A 1 85 ? 5.114 2.728 0.294 1.00 91.69 85 ARG A N 1
ATOM 661 C CA . ARG A 1 85 ? 6.268 3.593 0.008 1.00 91.69 85 ARG A CA 1
ATOM 662 C C . ARG A 1 85 ? 5.830 5.064 -0.090 1.00 91.69 85 ARG A C 1
ATOM 664 O O . ARG A 1 85 ? 4.624 5.310 -0.166 1.00 91.69 85 ARG A O 1
ATOM 671 N N . PRO A 1 86 ? 6.760 6.043 -0.128 1.00 91.88 86 PRO A N 1
ATOM 672 C CA . PRO A 1 86 ? 6.415 7.437 -0.408 1.00 91.88 86 PRO A CA 1
ATOM 673 C C . PRO A 1 86 ? 5.585 7.571 -1.689 1.00 91.88 86 PRO A C 1
ATOM 675 O O . PRO A 1 86 ? 5.799 6.831 -2.655 1.00 91.88 86 PRO A O 1
ATOM 678 N N . LEU A 1 87 ? 4.632 8.501 -1.700 1.00 87.62 87 LEU A N 1
ATOM 679 C CA . LEU A 1 87 ? 3.760 8.708 -2.856 1.00 87.62 87 LEU A CA 1
ATOM 680 C C . LEU A 1 87 ? 4.587 9.071 -4.096 1.00 87.62 87 LEU A C 1
ATOM 682 O O . LEU A 1 87 ? 5.559 9.817 -4.011 1.00 87.62 87 LEU A O 1
ATOM 686 N N . GLY A 1 88 ? 4.235 8.486 -5.241 1.00 84.75 88 GLY A N 1
ATOM 687 C CA . GLY A 1 88 ? 4.965 8.661 -6.502 1.00 84.75 88 GLY A CA 1
ATOM 688 C C . GLY A 1 88 ? 6.326 7.955 -6.578 1.00 84.75 88 GLY A C 1
ATOM 689 O O . GLY A 1 88 ? 6.942 7.939 -7.644 1.00 84.75 88 GLY A O 1
ATOM 690 N N . SER A 1 89 ? 6.807 7.338 -5.492 1.00 86.06 89 SER A N 1
ATOM 691 C CA . SER A 1 89 ? 8.074 6.604 -5.527 1.00 86.06 89 SER A CA 1
ATOM 692 C C . SER A 1 89 ? 7.958 5.299 -6.318 1.00 86.06 89 SER A C 1
ATOM 694 O O . SER A 1 89 ? 6.939 4.603 -6.295 1.00 86.06 89 SER A O 1
ATOM 696 N N . GLN A 1 90 ? 9.038 4.957 -7.019 1.00 85.69 90 GLN A N 1
ATOM 697 C CA . GLN A 1 90 ? 9.116 3.728 -7.797 1.00 85.69 90 GLN A CA 1
ATOM 698 C C . GLN A 1 90 ? 9.513 2.531 -6.920 1.00 85.69 90 GLN A C 1
ATOM 700 O O . GLN A 1 90 ? 10.426 2.573 -6.091 1.00 85.69 90 GLN A O 1
ATOM 705 N N . GLY A 1 91 ? 8.779 1.446 -7.122 1.00 81.19 91 GLY A N 1
ATOM 706 C CA . GLY A 1 91 ? 9.022 0.095 -6.652 1.00 81.19 91 GLY A CA 1
ATOM 707 C C . GLY A 1 91 ? 10.149 -0.607 -7.401 1.00 81.19 91 GLY A C 1
ATOM 708 O O . GLY A 1 91 ? 10.831 -0.041 -8.259 1.00 81.19 91 GLY A O 1
ATOM 709 N N . MET A 1 92 ? 10.298 -1.898 -7.112 1.00 79.62 92 MET A N 1
ATOM 710 C CA . MET A 1 92 ? 11.089 -2.791 -7.953 1.00 79.62 92 MET A CA 1
ATOM 711 C C . MET A 1 92 ? 10.568 -2.730 -9.399 1.00 79.62 92 MET A C 1
ATOM 713 O O . MET A 1 92 ? 9.363 -2.615 -9.623 1.00 79.62 92 MET A O 1
ATOM 717 N N . LEU A 1 93 ? 11.476 -2.758 -10.378 1.00 82.94 93 LEU A N 1
ATOM 718 C CA . LEU A 1 93 ? 11.147 -2.634 -11.805 1.00 82.94 93 LEU A CA 1
ATOM 719 C C . LEU A 1 93 ? 10.370 -1.351 -12.168 1.00 82.94 93 LEU A C 1
ATOM 721 O O . LEU A 1 93 ? 9.707 -1.299 -13.198 1.00 82.94 93 LEU A O 1
ATOM 725 N N . GLY A 1 94 ? 10.435 -0.289 -11.361 1.00 84.62 94 GLY A N 1
ATOM 726 C CA . GLY A 1 94 ? 9.787 0.982 -11.696 1.00 84.62 94 GLY A CA 1
ATOM 727 C C . GLY A 1 94 ? 8.269 1.022 -11.479 1.00 84.62 94 GLY A C 1
ATOM 728 O O . GLY A 1 94 ? 7.638 1.972 -11.935 1.00 84.62 94 GLY A O 1
ATOM 729 N N . VAL A 1 95 ? 7.686 0.020 -10.811 1.00 85.12 95 VAL A N 1
ATOM 730 C CA . VAL A 1 95 ? 6.244 -0.044 -10.514 1.00 85.12 95 VAL A CA 1
ATOM 731 C C . VAL A 1 95 ? 5.864 1.007 -9.474 1.00 85.12 95 VAL A C 1
ATOM 733 O O . VAL A 1 95 ? 6.440 1.022 -8.392 1.00 85.12 95 VAL A O 1
ATOM 736 N N . VAL A 1 96 ? 4.871 1.851 -9.748 1.00 87.38 96 VAL A N 1
ATOM 737 C CA . VAL A 1 96 ? 4.332 2.791 -8.754 1.00 87.38 96 VAL A CA 1
ATOM 738 C C . VAL A 1 96 ? 3.086 2.161 -8.114 1.00 87.38 96 VAL A C 1
ATOM 740 O O . VAL A 1 96 ? 2.146 1.842 -8.840 1.00 87.38 96 VAL A O 1
ATOM 743 N N . PRO A 1 97 ? 3.038 1.958 -6.782 1.00 83.62 97 PRO A N 1
ATOM 744 C CA . PRO A 1 97 ? 1.946 1.217 -6.140 1.00 83.62 97 PRO A CA 1
ATOM 745 C C . PRO A 1 97 ? 0.544 1.783 -6.395 1.00 83.62 97 PRO A C 1
ATOM 747 O O . PRO A 1 97 ? -0.399 1.024 -6.615 1.00 83.62 97 PRO A O 1
ATOM 750 N N . VAL A 1 98 ? 0.405 3.113 -6.415 1.00 86.75 98 VAL A N 1
ATOM 751 C CA . VAL A 1 98 ? -0.888 3.775 -6.657 1.00 86.75 98 VAL A CA 1
ATOM 752 C C . VAL A 1 98 ? -1.446 3.479 -8.055 1.00 86.75 98 VAL A C 1
ATOM 754 O O . VAL A 1 98 ? -2.659 3.388 -8.214 1.00 86.75 98 VAL A O 1
ATOM 757 N N . ASP A 1 99 ? -0.572 3.205 -9.028 1.00 88.19 99 ASP A N 1
ATOM 758 C CA . ASP A 1 99 ? -0.940 2.922 -10.420 1.00 88.19 99 ASP A CA 1
ATOM 759 C C . ASP A 1 99 ? -1.307 1.447 -10.655 1.00 88.19 99 ASP A C 1
ATOM 761 O O . ASP A 1 99 ? -1.672 1.057 -11.766 1.00 88.19 99 ASP A O 1
ATOM 765 N N . ILE A 1 100 ? -1.199 0.593 -9.629 1.00 89.81 100 ILE A N 1
ATOM 766 C CA . ILE A 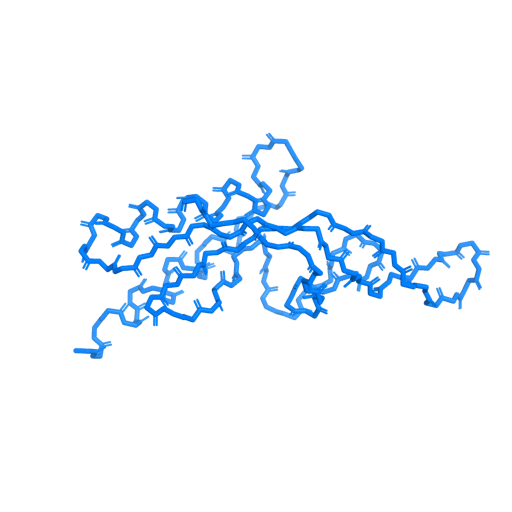1 100 ? -1.593 -0.813 -9.733 1.00 89.81 100 ILE A CA 1
ATOM 767 C C . ILE A 1 100 ? -3.102 -0.878 -9.957 1.00 89.81 100 ILE A C 1
ATOM 769 O O . ILE A 1 100 ? -3.888 -0.445 -9.106 1.00 89.81 100 ILE A O 1
ATOM 773 N N . ARG A 1 101 ? -3.497 -1.472 -11.089 1.00 92.75 101 ARG A N 1
ATOM 774 C CA . ARG A 1 101 ? -4.896 -1.733 -11.426 1.00 92.75 101 ARG A CA 1
ATOM 775 C C . ARG A 1 101 ? -5.326 -3.048 -10.769 1.00 92.75 101 ARG A C 1
ATOM 777 O O . ARG A 1 101 ? -4.848 -4.102 -11.196 1.00 92.75 101 ARG A O 1
ATOM 784 N N . PRO A 1 102 ? -6.212 -3.029 -9.761 1.00 92.69 102 PRO A N 1
ATOM 785 C CA . PRO A 1 102 ? -6.711 -4.260 -9.163 1.00 92.69 102 PRO A CA 1
ATOM 786 C C . PRO A 1 102 ? -7.580 -5.027 -10.169 1.00 92.69 102 PRO A C 1
ATOM 788 O O . PRO A 1 102 ? -8.402 -4.428 -10.863 1.00 92.69 102 PRO A O 1
ATOM 791 N N . ILE A 1 103 ? -7.394 -6.347 -10.244 1.00 94.19 103 ILE A N 1
ATOM 792 C CA . ILE A 1 103 ? -8.238 -7.252 -11.043 1.00 94.19 103 ILE A CA 1
ATOM 793 C C . ILE A 1 103 ? -9.151 -8.053 -10.119 1.00 94.19 103 ILE A C 1
ATOM 795 O O . ILE A 1 103 ? -10.354 -8.128 -10.349 1.00 94.19 103 ILE A O 1
ATOM 799 N N . VAL A 1 104 ? -8.582 -8.597 -9.042 1.00 93.31 104 VAL A N 1
ATOM 800 C CA . VAL A 1 104 ? -9.312 -9.297 -7.980 1.00 93.31 104 VAL A CA 1
ATOM 801 C C . VAL A 1 104 ? -8.949 -8.654 -6.651 1.00 93.31 104 VAL A C 1
ATOM 803 O O . VAL A 1 104 ? -7.766 -8.434 -6.391 1.00 93.31 104 VAL A O 1
ATOM 806 N N . THR A 1 105 ? -9.943 -8.355 -5.816 1.00 95.19 105 THR A N 1
ATOM 807 C CA . THR A 1 105 ? -9.748 -7.779 -4.479 1.00 95.19 105 THR A CA 1
ATOM 808 C C . THR A 1 105 ? -10.425 -8.622 -3.408 1.00 95.19 105 THR A C 1
ATOM 810 O O . THR A 1 105 ? -11.523 -9.141 -3.598 1.00 95.19 105 THR A O 1
ATOM 813 N N . ILE A 1 106 ? -9.766 -8.732 -2.259 1.00 95.00 106 ILE A N 1
ATOM 814 C CA . ILE A 1 106 ? -10.284 -9.351 -1.041 1.00 95.00 106 ILE A CA 1
ATOM 815 C C . ILE A 1 106 ? -10.214 -8.292 0.057 1.00 95.00 106 ILE A C 1
ATOM 817 O O . ILE A 1 106 ? -9.181 -7.643 0.227 1.00 95.00 106 ILE A O 1
ATOM 821 N N . ARG A 1 107 ? -11.319 -8.102 0.782 1.00 93.00 107 ARG A N 1
ATOM 822 C CA . ARG A 1 107 ? -11.413 -7.166 1.910 1.00 93.00 107 ARG A CA 1
ATOM 823 C C . ARG A 1 107 ? -11.263 -7.946 3.216 1.00 93.00 107 ARG A C 1
ATOM 825 O O . ARG A 1 107 ? -11.968 -8.935 3.398 1.00 93.00 107 ARG A O 1
ATOM 832 N N . LEU A 1 108 ? -10.343 -7.504 4.071 1.00 87.94 108 LEU A N 1
ATOM 833 C CA . LEU A 1 108 ? -9.933 -8.136 5.330 1.00 87.94 108 LEU A CA 1
ATOM 834 C C . LEU A 1 108 ? -10.165 -7.206 6.533 1.00 87.94 108 LEU A C 1
ATOM 836 O O . LEU A 1 108 ? -9.978 -5.969 6.401 1.00 87.94 108 LEU A O 1
#